Protein AF-M7BKW6-F1 (afdb_monomer)

Mean predicted aligned error: 22.1 Å

pLDDT: mean 70.11, std 17.64, range [35.94, 93.75]

Organism: Chelonia mydas (NCBI:txid8469)

Radius of gyration: 31.93 Å; Cα contacts (8 Å, |Δi|>4): 48; chains: 1; bounding box: 58×70×89 Å

Sequence (171 aa):
QAVPAGLHVRLNLQTGEREARLPDNKNEKSDMKDQKKRKRLDEMHINSNSFTSQELKEALAKMKEKEKTESTMEQKTNLEDVRQRFRPIEELKKEFEELNMKIETDFEIMVKLINKFNSSTSTLDEKVAALYDLEYYVHQDLNSLNLNESEYPTEENSELAGYSPRHSLAE

Structure (mmCIF, N/CA/C/O backbone):
data_AF-M7BKW6-F1
#
_entry.id   AF-M7BKW6-F1
#
loop_
_atom_site.group_PDB
_atom_site.id
_atom_site.type_symbol
_atom_site.label_atom_id
_atom_site.label_alt_id
_atom_site.label_comp_id
_atom_site.label_asym_id
_atom_site.label_entity_id
_atom_site.label_seq_id
_atom_site.pdbx_PDB_ins_code
_atom_site.Cartn_x
_atom_site.Cartn_y
_atom_site.Cartn_z
_atom_site.occupancy
_atom_site.B_iso_or_equiv
_atom_site.auth_seq_id
_atom_site.auth_comp_id
_atom_site.auth_asym_id
_atom_site.auth_atom_id
_atom_site.pdbx_PDB_model_num
ATOM 1 N N . GLN A 1 1 ? -19.878 -12.729 16.453 1.00 68.31 1 GLN A N 1
ATOM 2 C CA . GLN A 1 1 ? -19.816 -13.182 17.860 1.00 68.31 1 GLN A CA 1
ATOM 3 C C . GLN A 1 1 ? -19.162 -12.079 18.682 1.00 68.31 1 GLN A C 1
ATOM 5 O O . GLN A 1 1 ? -18.161 -11.541 18.232 1.00 68.31 1 GLN A O 1
ATOM 10 N N . ALA A 1 2 ? -19.756 -11.665 19.803 1.00 70.38 2 ALA A N 1
ATOM 11 C CA . ALA A 1 2 ? -19.162 -10.635 20.659 1.00 70.38 2 ALA A CA 1
ATOM 12 C C . ALA A 1 2 ? -17.979 -11.223 21.448 1.00 70.38 2 ALA A C 1
ATOM 14 O O . ALA A 1 2 ? -18.077 -12.343 21.950 1.00 70.38 2 ALA A O 1
ATOM 15 N N . VAL A 1 3 ? -16.867 -10.488 21.531 1.00 70.69 3 VAL A N 1
ATOM 16 C CA . VAL A 1 3 ? -15.681 -10.905 22.294 1.00 70.69 3 VAL A CA 1
ATOM 17 C C . VAL A 1 3 ? -15.944 -10.666 23.790 1.00 70.69 3 VAL A C 1
ATOM 19 O O . VAL A 1 3 ? -16.382 -9.569 24.144 1.00 70.69 3 VAL A O 1
ATOM 22 N N . PRO A 1 4 ? -15.714 -11.656 24.675 1.00 76.75 4 PRO A N 1
ATOM 23 C CA . PRO A 1 4 ? -15.852 -11.474 26.119 1.00 76.75 4 PRO A CA 1
ATOM 24 C C . PRO A 1 4 ? -14.946 -10.361 26.663 1.00 76.75 4 PRO A C 1
ATOM 26 O O . PRO A 1 4 ? -13.814 -10.184 26.210 1.00 76.75 4 PRO A O 1
ATOM 29 N N . ALA A 1 5 ? -15.435 -9.628 27.665 1.00 71.12 5 ALA A N 1
ATOM 30 C CA . ALA A 1 5 ? -14.682 -8.550 28.300 1.00 71.12 5 ALA A CA 1
ATOM 31 C C . ALA A 1 5 ? -13.355 -9.067 28.892 1.00 71.12 5 ALA A C 1
ATOM 33 O O . ALA A 1 5 ? -13.331 -10.087 29.578 1.00 71.12 5 ALA A O 1
ATOM 34 N N . GLY A 1 6 ? -12.255 -8.353 28.627 1.00 75.00 6 GLY A N 1
ATOM 35 C CA . GLY A 1 6 ? -10.909 -8.686 29.119 1.00 75.00 6 GLY A CA 1
ATOM 36 C C . GLY A 1 6 ? -10.018 -9.466 28.143 1.00 75.00 6 GLY A C 1
ATOM 37 O O . GLY A 1 6 ? -8.831 -9.628 28.421 1.00 75.00 6 GLY A O 1
ATOM 38 N N . LEU A 1 7 ? -10.540 -9.909 26.994 1.00 77.44 7 LEU A N 1
ATOM 39 C CA . LEU A 1 7 ? -9.735 -10.512 25.925 1.00 77.44 7 LEU A CA 1
ATOM 40 C C . LEU A 1 7 ? -9.233 -9.440 24.950 1.00 77.44 7 LEU A C 1
ATOM 42 O O . LEU A 1 7 ? -10.018 -8.670 24.396 1.00 77.44 7 LEU A O 1
ATOM 46 N N . HIS A 1 8 ? -7.919 -9.405 24.720 1.00 83.38 8 HIS A N 1
ATOM 47 C CA . HIS A 1 8 ? -7.310 -8.516 23.730 1.00 83.38 8 HIS A CA 1
ATOM 48 C C . HIS A 1 8 ? -7.618 -9.019 22.321 1.00 83.38 8 HIS A C 1
ATOM 50 O O . HIS A 1 8 ? -7.436 -10.197 22.033 1.00 83.38 8 HIS A O 1
ATOM 56 N N . VAL A 1 9 ? -8.056 -8.131 21.432 1.00 85.88 9 VAL A N 1
ATOM 57 C CA . VAL A 1 9 ? -8.307 -8.465 20.025 1.00 85.88 9 VAL A CA 1
ATOM 58 C C . VAL A 1 9 ? -7.092 -8.063 19.198 1.00 85.88 9 VAL A C 1
ATOM 60 O O . VAL A 1 9 ? -6.639 -6.924 19.290 1.00 85.88 9 VAL A O 1
ATOM 63 N N . ARG A 1 10 ? -6.575 -8.982 18.383 1.00 84.81 10 ARG A N 1
ATOM 64 C CA . ARG A 1 10 ? -5.565 -8.708 17.356 1.00 84.81 10 ARG A CA 1
ATOM 65 C C . ARG A 1 10 ? -6.208 -8.736 15.969 1.00 84.81 10 ARG A C 1
ATOM 67 O O . ARG A 1 10 ? -7.169 -9.467 15.749 1.00 84.81 10 ARG A O 1
ATOM 74 N N . LEU A 1 11 ? -5.685 -7.932 15.048 1.00 85.31 11 LEU A N 1
ATOM 75 C CA . LEU A 1 11 ? -6.049 -7.971 13.632 1.00 85.31 11 LEU A CA 1
ATOM 76 C C . LEU A 1 11 ? -4.970 -8.755 12.882 1.00 85.31 11 LEU A C 1
ATOM 78 O O . LEU A 1 11 ? -3.794 -8.401 12.965 1.00 85.31 11 LEU A O 1
ATOM 82 N N . ASN A 1 12 ? -5.364 -9.805 12.172 1.00 80.38 12 ASN A N 1
ATOM 83 C CA . ASN A 1 12 ? -4.484 -10.547 11.283 1.00 80.38 12 ASN A CA 1
ATOM 84 C C . ASN A 1 12 ? -4.376 -9.781 9.953 1.00 80.38 12 ASN A C 1
ATOM 86 O O . ASN A 1 12 ? -5.369 -9.627 9.248 1.00 80.38 12 ASN A O 1
ATOM 90 N N . LEU A 1 13 ? -3.195 -9.247 9.626 1.00 82.50 13 LEU A N 1
ATOM 91 C CA . LEU A 1 13 ? -3.002 -8.394 8.441 1.00 82.50 13 LEU A CA 1
ATOM 92 C C . LEU A 1 13 ? -2.965 -9.175 7.123 1.00 82.50 13 LEU A C 1
ATOM 94 O O . LEU A 1 13 ? -3.160 -8.584 6.067 1.00 82.50 13 LEU A O 1
ATOM 98 N N . GLN A 1 14 ? -2.741 -10.485 7.184 1.00 81.06 14 GLN A N 1
ATOM 99 C CA . GLN A 1 14 ? -2.724 -11.349 6.009 1.00 81.06 14 GLN A CA 1
ATOM 100 C C . GLN A 1 14 ? -4.141 -11.789 5.621 1.00 81.06 14 GLN A C 1
ATOM 102 O O . GLN A 1 14 ? -4.464 -11.846 4.439 1.00 81.06 14 GLN A O 1
ATOM 107 N N . THR A 1 15 ? -4.998 -12.076 6.607 1.00 81.56 15 THR A N 1
ATOM 108 C CA . THR A 1 15 ? -6.375 -12.556 6.371 1.00 81.56 15 THR A CA 1
ATOM 109 C C . THR A 1 15 ? -7.444 -11.476 6.548 1.00 81.56 15 THR A C 1
ATOM 111 O O . THR A 1 15 ? -8.575 -11.646 6.103 1.00 81.56 15 THR A O 1
ATOM 114 N N . GLY A 1 16 ? -7.114 -10.358 7.199 1.00 87.94 16 GLY A N 1
ATOM 115 C CA . GLY A 1 16 ? -8.052 -9.284 7.540 1.00 87.94 16 GLY A CA 1
ATOM 116 C C . GLY A 1 16 ? -8.976 -9.604 8.722 1.00 87.94 16 GLY A C 1
ATOM 117 O O . GLY A 1 16 ? -9.834 -8.788 9.071 1.00 87.94 16 GLY A O 1
ATOM 118 N N . GLU A 1 17 ? -8.823 -10.766 9.358 1.00 86.00 17 GLU A N 1
ATOM 119 C CA . GLU A 1 17 ? -9.720 -11.217 10.420 1.00 86.00 17 GLU A CA 1
ATOM 120 C C . GLU A 1 17 ? -9.325 -10.679 11.803 1.00 86.00 17 GLU A C 1
ATOM 122 O O . GLU A 1 17 ? -8.153 -10.474 12.128 1.00 86.00 17 GLU A O 1
ATOM 127 N N . ARG A 1 18 ? -10.335 -10.432 12.646 1.00 85.56 18 ARG A N 1
ATOM 128 C CA . ARG A 1 18 ? -10.154 -10.002 14.039 1.00 85.56 18 ARG A CA 1
ATOM 129 C C . ARG A 1 18 ? -10.228 -11.215 14.959 1.00 85.56 18 ARG A C 1
ATOM 131 O O . ARG A 1 18 ? -11.290 -11.815 15.099 1.00 85.56 18 ARG A O 1
ATOM 138 N N . GLU A 1 19 ? -9.133 -11.518 15.639 1.00 83.19 19 GLU A N 1
ATOM 139 C CA . GLU A 1 19 ? -9.002 -12.678 16.521 1.00 83.19 19 GLU A CA 1
ATOM 140 C C . GLU A 1 19 ? -8.865 -12.239 17.983 1.00 83.19 19 GLU A C 1
ATOM 142 O O . GLU A 1 19 ? -8.097 -11.332 18.306 1.00 83.19 19 GLU A O 1
ATOM 147 N N . ALA A 1 20 ? -9.578 -12.896 18.898 1.00 82.69 20 ALA A N 1
ATOM 148 C CA . ALA A 1 20 ? -9.377 -12.698 20.332 1.00 82.69 20 ALA A CA 1
ATOM 149 C C . ALA A 1 20 ? -8.165 -13.519 20.806 1.00 82.69 20 ALA A C 1
ATOM 151 O O . ALA A 1 20 ? -8.152 -14.742 20.685 1.00 82.69 20 ALA A O 1
ATOM 152 N N . ARG A 1 21 ? -7.149 -12.857 21.366 1.00 75.38 21 ARG A N 1
ATOM 153 C CA . ARG A 1 21 ? -5.957 -13.491 21.936 1.00 75.38 21 ARG A CA 1
ATOM 154 C C . ARG A 1 21 ? -6.328 -14.172 23.253 1.00 75.38 21 ARG A C 1
ATOM 156 O O . ARG A 1 21 ? -6.505 -13.498 24.269 1.00 75.38 21 ARG A O 1
ATOM 163 N N . LEU A 1 22 ? -6.436 -15.501 23.239 1.00 72.88 22 LEU A N 1
ATOM 164 C CA . LEU A 1 22 ? -6.453 -16.293 24.469 1.00 72.88 22 LEU A CA 1
ATOM 165 C C . LEU A 1 22 ? -5.046 -16.265 25.096 1.00 72.88 22 LEU A C 1
ATOM 167 O O . LEU A 1 22 ? -4.065 -16.420 24.372 1.00 72.88 22 LEU A O 1
ATOM 171 N N . PRO A 1 23 ? -4.911 -16.052 26.416 1.00 63.22 23 PRO A N 1
ATOM 172 C CA . PRO A 1 23 ? -3.634 -16.242 27.090 1.00 63.22 23 PRO A CA 1
ATOM 173 C C . PRO A 1 23 ? -3.288 -17.736 27.105 1.00 63.22 23 PRO A C 1
ATOM 175 O O . PRO A 1 23 ? -4.056 -18.552 27.621 1.00 63.22 23 PRO A O 1
ATOM 178 N N . ASP A 1 24 ? -2.136 -18.093 26.541 1.00 63.75 24 ASP A N 1
ATOM 179 C CA . ASP A 1 24 ? -1.647 -19.467 26.550 1.00 63.75 24 ASP A CA 1
ATOM 180 C C . ASP A 1 24 ? -1.291 -19.889 27.981 1.00 63.75 24 ASP A C 1
ATOM 182 O O . ASP A 1 24 ? -0.397 -19.339 28.623 1.00 63.75 24 ASP A O 1
ATOM 186 N N . ASN A 1 25 ? -1.979 -20.913 28.492 1.00 57.56 25 ASN A N 1
ATOM 187 C CA . ASN A 1 25 ? -1.719 -21.530 29.800 1.00 57.56 25 ASN A CA 1
ATOM 188 C C . ASN A 1 25 ? -0.453 -22.412 29.790 1.00 57.56 25 ASN A C 1
ATOM 190 O O . ASN A 1 25 ? -0.433 -23.504 30.362 1.00 57.56 25 ASN A O 1
ATOM 194 N N . LYS A 1 26 ? 0.614 -21.972 29.118 1.00 52.53 26 LYS A N 1
ATOM 195 C CA . LYS A 1 26 ? 1.899 -22.673 29.078 1.00 52.53 26 LYS A CA 1
ATOM 196 C C . LYS A 1 26 ? 3.042 -21.682 29.283 1.00 52.53 26 LYS A C 1
ATOM 198 O O . LYS A 1 26 ? 3.662 -21.222 28.343 1.00 52.53 26 LYS A O 1
ATOM 203 N N . ASN A 1 27 ? 3.318 -21.425 30.561 1.00 51.12 27 ASN A N 1
ATOM 204 C CA . ASN A 1 27 ? 4.619 -21.027 31.101 1.00 51.12 27 ASN A CA 1
ATOM 205 C C . ASN A 1 27 ? 5.368 -19.896 30.375 1.00 51.12 27 ASN A C 1
ATOM 207 O O . ASN A 1 27 ? 6.416 -20.135 29.782 1.00 51.12 27 ASN A O 1
ATOM 211 N N . GLU A 1 28 ? 4.957 -18.652 30.605 1.00 42.47 28 GLU A N 1
ATOM 212 C CA . GLU A 1 28 ? 5.884 -17.520 30.548 1.00 42.47 28 GLU A CA 1
ATOM 213 C C . GLU A 1 28 ? 6.012 -16.904 31.940 1.00 42.47 28 GLU A C 1
ATOM 215 O O . GLU A 1 28 ? 5.067 -16.391 32.540 1.00 42.47 28 GLU A O 1
ATOM 220 N N . LYS A 1 29 ? 7.213 -17.044 32.502 1.00 49.12 29 LYS A N 1
ATOM 221 C CA . LYS A 1 29 ? 7.628 -16.382 33.732 1.00 49.12 29 LYS A CA 1
ATOM 222 C C . LYS A 1 29 ? 7.924 -14.920 33.399 1.00 49.12 29 LYS A C 1
ATOM 224 O O . LYS A 1 29 ? 9.045 -14.609 33.013 1.00 49.12 29 LYS A O 1
ATOM 229 N N . SER A 1 30 ? 6.971 -14.024 33.610 1.00 45.56 30 SER A N 1
ATOM 230 C CA . SER A 1 30 ? 7.273 -12.601 33.764 1.00 45.56 30 SER A CA 1
ATOM 231 C C . SER A 1 30 ? 6.308 -11.939 34.750 1.00 45.56 30 SER A C 1
ATOM 233 O O . SER A 1 30 ? 5.090 -12.036 34.661 1.00 45.56 30 SER A O 1
ATOM 235 N N . ASP A 1 31 ? 6.929 -11.304 35.743 1.00 39.78 31 ASP A N 1
ATOM 236 C CA . ASP A 1 31 ? 6.399 -10.277 36.638 1.00 39.78 31 ASP A CA 1
ATOM 237 C C . ASP A 1 31 ? 5.441 -10.686 37.772 1.00 39.78 31 ASP A C 1
ATOM 239 O O . ASP A 1 31 ? 4.259 -10.355 37.841 1.00 39.78 31 ASP A O 1
ATOM 243 N N . MET A 1 32 ? 6.051 -11.270 38.812 1.00 45.12 32 MET A N 1
ATOM 244 C CA . MET A 1 32 ? 5.555 -11.300 40.197 1.00 45.12 32 MET A CA 1
ATOM 245 C C . MET A 1 32 ? 5.424 -9.888 40.826 1.00 45.12 32 MET A C 1
ATOM 247 O O . MET A 1 32 ? 6.062 -9.589 41.838 1.00 45.12 32 MET A O 1
ATOM 251 N N . LYS A 1 33 ? 4.586 -8.996 40.282 1.00 49.28 33 LYS A N 1
ATOM 252 C CA . LYS A 1 33 ? 4.231 -7.723 40.951 1.00 49.28 33 LYS A CA 1
ATOM 253 C C . LYS A 1 33 ? 2.756 -7.578 41.330 1.00 49.28 33 LYS A C 1
ATOM 255 O O . LYS A 1 33 ? 2.457 -6.806 42.241 1.00 49.28 33 LYS A O 1
ATOM 260 N N . ASP A 1 34 ? 1.854 -8.389 40.780 1.00 48.72 34 ASP A N 1
ATOM 261 C CA . ASP A 1 34 ? 0.410 -8.214 41.016 1.00 48.72 34 ASP A CA 1
ATOM 262 C C . ASP A 1 34 ? -0.185 -9.014 42.185 1.00 48.72 34 ASP A C 1
ATOM 264 O O . ASP A 1 34 ? -1.311 -8.751 42.616 1.00 48.72 34 ASP A O 1
ATOM 268 N N . GLN A 1 35 ? 0.568 -9.926 42.810 1.00 47.38 35 GLN A N 1
ATOM 269 C CA . GLN A 1 35 ? 0.056 -10.655 43.980 1.00 47.38 35 GLN A CA 1
ATOM 270 C C . GLN A 1 35 ? -0.153 -9.762 45.216 1.00 47.38 35 GLN A C 1
ATOM 272 O O . GLN A 1 35 ? -0.983 -10.080 46.070 1.00 47.38 35 GLN A O 1
ATOM 277 N N . LYS A 1 36 ? 0.527 -8.609 45.316 1.00 48.28 36 LYS A N 1
ATOM 278 C CA . LYS A 1 36 ? 0.421 -7.736 46.499 1.00 48.28 36 LYS A CA 1
ATOM 279 C C . LYS A 1 36 ? -0.902 -6.959 46.569 1.00 48.28 36 LYS A C 1
ATOM 281 O O . LYS A 1 36 ? -1.284 -6.532 47.656 1.00 48.28 36 LYS A O 1
ATOM 286 N N . LYS A 1 37 ? -1.645 -6.827 45.460 1.00 48.69 37 LYS A N 1
ATOM 287 C CA . LYS A 1 37 ? -2.974 -6.180 45.450 1.00 48.69 37 LYS A CA 1
ATOM 288 C C . LYS A 1 37 ? -4.119 -7.104 45.873 1.00 48.69 37 LYS A C 1
ATOM 290 O O . LYS A 1 37 ? -5.153 -6.604 46.301 1.00 48.69 37 LYS A O 1
ATOM 295 N N . ARG A 1 38 ? -3.940 -8.431 45.840 1.00 49.19 38 ARG A N 1
ATOM 296 C CA . ARG A 1 38 ? -5.001 -9.385 46.222 1.00 49.19 38 ARG A CA 1
ATOM 297 C C . ARG A 1 38 ? -5.259 -9.466 47.732 1.00 49.19 38 ARG A C 1
ATOM 299 O O . ARG A 1 38 ? -6.364 -9.803 48.125 1.00 49.19 38 ARG A O 1
ATOM 306 N N . LYS A 1 39 ? -4.297 -9.085 48.583 1.00 49.91 39 LYS A N 1
ATOM 307 C CA . LYS A 1 39 ? -4.466 -9.088 50.053 1.00 49.91 39 LYS A CA 1
ATOM 308 C C . LYS A 1 39 ? -5.250 -7.894 50.624 1.00 49.91 39 LYS A C 1
ATOM 310 O O . LYS A 1 39 ? -5.424 -7.829 51.830 1.00 49.91 39 LYS A O 1
ATOM 315 N N . ARG A 1 40 ? -5.710 -6.946 49.798 1.00 46.44 40 ARG A N 1
ATOM 316 C CA . ARG A 1 40 ? -6.504 -5.783 50.256 1.00 46.44 40 ARG A CA 1
ATOM 317 C C . ARG A 1 40 ? -8.016 -5.925 50.048 1.00 46.44 40 ARG A C 1
ATOM 319 O O . ARG A 1 40 ? -8.739 -4.965 50.274 1.00 46.44 40 ARG A O 1
ATOM 326 N N . LEU A 1 41 ? -8.486 -7.088 49.598 1.00 49.38 41 LEU A N 1
ATOM 327 C CA . LEU A 1 41 ? -9.914 -7.366 49.394 1.00 49.38 41 LEU A CA 1
ATOM 328 C C . LEU A 1 41 ? -10.559 -8.145 50.549 1.00 49.38 41 LEU A C 1
ATOM 330 O O . LEU A 1 41 ? -11.763 -8.361 50.519 1.00 49.38 41 LEU A O 1
ATOM 334 N N . ASP A 1 42 ? -9.778 -8.539 51.557 1.00 43.03 42 ASP A N 1
ATOM 335 C CA . ASP A 1 42 ? -10.233 -9.410 52.652 1.00 43.03 42 ASP A CA 1
ATOM 336 C C . ASP A 1 42 ? -10.705 -8.634 53.898 1.00 43.03 42 ASP A C 1
ATOM 338 O O . ASP A 1 42 ? -11.073 -9.217 54.909 1.00 43.03 42 ASP A O 1
ATOM 342 N N . GLU A 1 43 ? -10.712 -7.300 53.831 1.00 44.41 43 GLU A N 1
ATOM 343 C CA . GLU A 1 43 ? -11.121 -6.423 54.934 1.00 44.41 43 GLU A CA 1
ATOM 344 C C . GLU A 1 43 ? -12.264 -5.501 54.484 1.00 44.41 43 GLU A C 1
ATOM 346 O O . GLU A 1 43 ? -12.244 -4.284 54.650 1.00 44.41 43 GLU A O 1
ATOM 351 N N . MET A 1 44 ? -13.288 -6.086 53.853 1.00 45.91 44 MET A N 1
ATOM 352 C CA . MET A 1 44 ? -14.597 -5.441 53.810 1.00 45.91 44 MET A CA 1
ATOM 353 C C . MET A 1 44 ? -15.256 -5.664 55.166 1.00 45.91 44 MET A C 1
ATOM 355 O O . MET A 1 44 ? -15.701 -6.764 55.485 1.00 45.91 44 MET A O 1
ATOM 359 N N . HIS A 1 45 ? -15.313 -4.603 55.966 1.00 48.56 45 HIS A N 1
ATOM 360 C CA . HIS A 1 45 ? -16.122 -4.528 57.175 1.00 48.56 45 HIS A CA 1
ATOM 361 C C . HIS A 1 45 ? -17.601 -4.624 56.759 1.00 48.56 45 HIS A C 1
ATOM 363 O O . HIS A 1 45 ? -18.287 -3.616 56.575 1.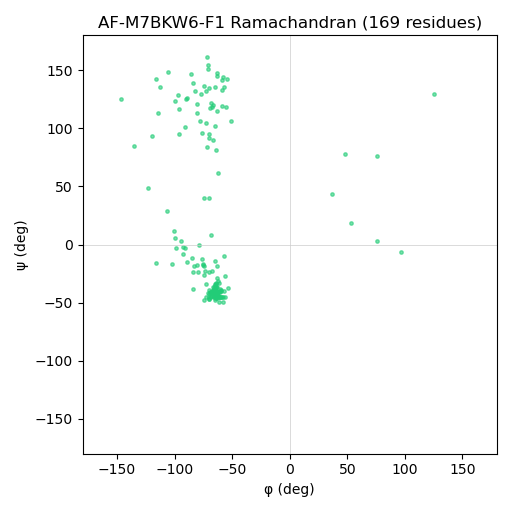00 48.56 45 HIS A O 1
ATOM 369 N N . ILE A 1 46 ? -18.090 -5.846 56.527 1.00 53.53 46 ILE A N 1
ATOM 370 C CA . ILE A 1 46 ? -19.512 -6.122 56.335 1.00 53.53 46 ILE A CA 1
ATOM 371 C C . ILE A 1 46 ? -20.137 -5.951 57.714 1.00 53.53 46 ILE A C 1
ATOM 373 O O . ILE A 1 46 ? -20.284 -6.897 58.484 1.00 53.53 46 ILE A O 1
ATOM 377 N N . ASN A 1 47 ? -20.460 -4.706 58.053 1.00 56.84 47 ASN A N 1
ATOM 378 C CA . ASN A 1 47 ? -21.375 -4.435 59.144 1.00 56.84 47 ASN A CA 1
ATOM 379 C C . ASN A 1 47 ? -22.652 -5.213 58.827 1.00 56.84 47 ASN A C 1
ATOM 381 O O . ASN A 1 47 ? -23.277 -4.996 57.789 1.00 56.84 47 ASN A O 1
ATOM 385 N N . SER A 1 48 ? -22.999 -6.149 59.704 1.00 53.50 48 SER A N 1
ATOM 386 C CA . SER A 1 48 ? -24.136 -7.062 59.612 1.00 53.50 48 SER A CA 1
ATOM 387 C C . SER A 1 48 ? -25.484 -6.353 59.799 1.00 53.50 48 SER A C 1
ATOM 389 O O . SER A 1 48 ? -26.375 -6.870 60.468 1.00 53.50 48 SER A O 1
ATOM 391 N N . ASN A 1 49 ? -25.638 -5.161 59.227 1.00 62.97 49 ASN A N 1
ATOM 392 C CA . ASN A 1 49 ? -26.915 -4.490 59.077 1.00 62.97 49 ASN A CA 1
ATOM 393 C C . ASN A 1 49 ? -27.389 -4.827 57.669 1.00 62.97 49 ASN A C 1
ATOM 395 O O . ASN A 1 49 ? -26.951 -4.248 56.679 1.00 62.97 49 ASN A O 1
ATOM 399 N N . SER A 1 50 ? -28.214 -5.864 57.601 1.00 62.78 50 SER A N 1
ATOM 400 C CA . SER A 1 50 ? -28.809 -6.403 56.386 1.00 62.78 50 SER A CA 1
ATOM 401 C C . SER A 1 50 ? -29.474 -5.298 55.561 1.00 62.78 50 SER A C 1
ATOM 403 O O . SER A 1 50 ? -30.549 -4.820 55.928 1.00 62.78 50 SER A O 1
ATOM 405 N N . PHE A 1 51 ? -28.854 -4.909 54.446 1.00 73.38 51 PHE A N 1
ATOM 406 C CA . PHE A 1 51 ? -29.488 -4.052 53.449 1.00 73.38 51 PHE A CA 1
ATOM 407 C C . PHE A 1 51 ? -30.782 -4.707 52.966 1.00 73.38 51 PHE A C 1
ATOM 409 O O . PHE A 1 51 ? -30.821 -5.908 52.678 1.00 73.38 51 PHE A O 1
ATOM 416 N N . THR A 1 52 ? -31.853 -3.925 52.863 1.00 81.38 52 THR A N 1
ATOM 417 C CA . THR A 1 52 ? -33.102 -4.442 52.297 1.00 81.38 52 THR A CA 1
ATOM 418 C C . THR A 1 52 ? -32.939 -4.654 50.790 1.00 81.38 52 THR A C 1
ATOM 420 O O . THR A 1 52 ? -32.189 -3.946 50.116 1.00 81.38 52 THR A O 1
ATOM 423 N N . SER A 1 53 ? -33.674 -5.613 50.214 1.00 79.94 53 SER A N 1
ATOM 424 C CA . SER A 1 53 ? -33.643 -5.851 48.760 1.00 79.94 53 SER A CA 1
ATOM 425 C C . SER A 1 53 ? -34.004 -4.601 47.946 1.00 79.94 53 SER A C 1
ATOM 427 O O . SER A 1 53 ? -33.568 -4.479 46.802 1.00 79.94 53 SER A O 1
ATOM 429 N N . GLN A 1 54 ? -34.799 -3.690 48.513 1.00 84.12 54 GLN A N 1
ATOM 430 C CA . GLN A 1 54 ? -35.168 -2.427 47.879 1.00 84.12 54 GLN A CA 1
ATOM 431 C C . GLN A 1 54 ? -33.993 -1.445 47.860 1.00 84.12 54 GLN A C 1
ATOM 433 O O . GLN A 1 54 ? -33.688 -0.895 46.806 1.00 84.12 54 GLN A O 1
ATOM 438 N N . GLU A 1 55 ? -33.274 -1.307 48.972 1.00 80.75 55 GLU A N 1
ATOM 439 C CA . GLU A 1 55 ? -32.101 -0.434 49.075 1.00 80.75 55 GLU A CA 1
ATOM 440 C C . GLU A 1 55 ? -30.966 -0.881 48.139 1.00 80.75 55 GLU A C 1
ATOM 442 O O . GLU A 1 55 ? -30.380 -0.065 47.427 1.00 80.75 55 GLU A O 1
ATOM 447 N N . LEU A 1 56 ? -30.727 -2.194 48.040 1.00 83.44 56 LEU A N 1
ATOM 448 C CA . LEU A 1 56 ? -29.768 -2.756 47.083 1.00 83.44 56 LEU A CA 1
ATOM 449 C C . LEU A 1 56 ? -30.187 -2.498 45.631 1.00 83.44 56 LEU A C 1
ATOM 451 O O . LEU A 1 56 ? -29.353 -2.166 44.789 1.00 83.44 56 LEU A O 1
ATOM 455 N N . LYS A 1 57 ? -31.483 -2.620 45.325 1.00 85.69 57 LYS A N 1
ATOM 456 C CA . LYS A 1 57 ? -32.014 -2.365 43.981 1.00 85.69 57 LYS A CA 1
ATOM 457 C C . LYS A 1 57 ? -31.866 -0.895 43.588 1.00 85.69 57 LYS A C 1
ATOM 459 O O . LYS A 1 57 ? -31.505 -0.610 42.447 1.00 85.69 57 LYS A O 1
ATOM 464 N N . GLU A 1 58 ? -32.105 0.027 44.514 1.00 86.31 58 GLU A N 1
ATOM 465 C CA . GLU A 1 58 ? -31.903 1.459 44.284 1.00 86.31 58 GLU A CA 1
ATOM 466 C C . GLU A 1 58 ? -30.425 1.826 44.136 1.00 86.31 58 GLU A C 1
ATOM 468 O O . GLU A 1 58 ? -30.078 2.602 43.245 1.00 86.31 58 GLU A O 1
ATOM 473 N N . ALA A 1 59 ? -29.541 1.254 44.958 1.00 85.00 59 ALA A N 1
ATOM 474 C CA . ALA A 1 59 ? -28.100 1.455 44.834 1.00 85.00 59 ALA A CA 1
ATOM 475 C C . ALA A 1 59 ? -27.584 0.968 43.468 1.00 85.00 59 ALA A C 1
ATOM 477 O O . ALA A 1 59 ? -26.886 1.705 42.771 1.00 85.00 59 ALA A O 1
ATOM 478 N N . LEU A 1 60 ? -28.009 -0.222 43.029 1.00 81.31 60 LEU A N 1
ATOM 479 C CA . LEU A 1 60 ? -27.660 -0.771 41.715 1.00 81.31 60 LEU A CA 1
ATOM 480 C C . LEU A 1 60 ? -28.231 0.057 40.557 1.00 81.31 60 LEU A C 1
ATOM 482 O O . LEU A 1 60 ? -27.557 0.238 39.542 1.00 81.31 60 LEU A O 1
ATOM 486 N N . ALA A 1 61 ? -29.449 0.590 40.695 1.00 86.31 61 ALA A N 1
ATOM 487 C CA . ALA A 1 61 ? -30.031 1.482 39.695 1.00 86.31 61 ALA A CA 1
ATOM 488 C C . ALA A 1 61 ? -29.205 2.772 39.542 1.00 86.31 61 ALA A C 1
ATOM 490 O O . ALA A 1 61 ? -28.875 3.149 38.418 1.00 86.31 61 ALA A O 1
ATOM 491 N N . LYS A 1 62 ? -28.790 3.383 40.661 1.00 83.44 62 LYS A N 1
ATOM 492 C CA . LYS A 1 62 ? -27.944 4.589 40.679 1.00 83.44 62 LYS A CA 1
ATOM 493 C C . LYS A 1 62 ? -26.556 4.341 40.078 1.00 83.44 62 LYS A C 1
ATOM 495 O O . LYS A 1 62 ? -26.026 5.214 39.397 1.00 83.44 62 LYS A O 1
ATOM 500 N N . MET A 1 63 ? -25.972 3.160 40.292 1.00 75.56 63 MET A N 1
ATOM 501 C CA . MET A 1 63 ? -24.688 2.781 39.681 1.00 75.56 63 MET A CA 1
ATOM 502 C C . MET A 1 63 ? -24.816 2.589 38.164 1.00 75.56 63 MET A C 1
ATOM 504 O O . MET A 1 63 ? -24.015 3.135 37.412 1.00 75.56 63 MET A O 1
ATOM 508 N N . LYS A 1 64 ? -25.865 1.895 37.706 1.00 77.31 64 LYS A N 1
ATOM 509 C CA . LYS A 1 64 ? -26.129 1.657 36.276 1.00 77.31 64 LYS A CA 1
ATOM 510 C C . LYS A 1 64 ? -26.438 2.942 35.501 1.00 77.31 64 LYS A C 1
ATOM 512 O O . LYS A 1 64 ? -26.128 3.040 34.316 1.00 77.31 64 LYS A O 1
ATOM 517 N N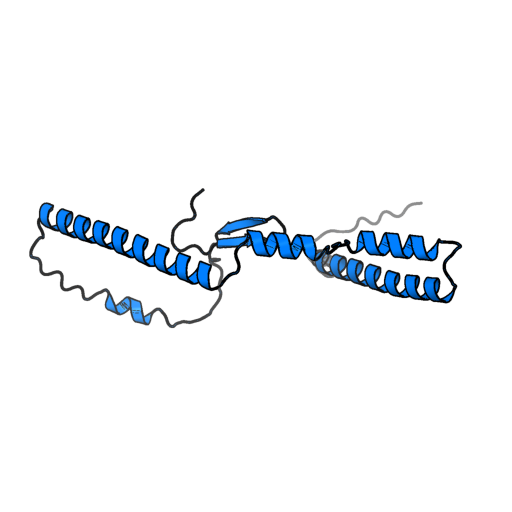 . GLU A 1 65 ? -27.096 3.906 36.139 1.00 70.88 65 GLU A N 1
ATOM 518 C CA . GLU A 1 65 ? -27.382 5.212 35.543 1.00 70.88 65 GLU A CA 1
ATOM 519 C C . GLU A 1 65 ? -26.107 6.048 35.393 1.00 70.88 65 GLU A C 1
ATOM 521 O O . GLU A 1 65 ? -25.835 6.528 34.293 1.00 70.88 65 GLU A O 1
ATOM 526 N N . LYS A 1 66 ? -25.280 6.125 36.447 1.00 65.38 66 LYS A N 1
ATOM 527 C CA . LYS A 1 66 ? -23.985 6.821 36.407 1.00 65.38 66 LYS A CA 1
ATOM 528 C C . LYS A 1 66 ? -23.030 6.238 35.371 1.00 65.38 66 LYS A C 1
ATOM 530 O O . LYS A 1 66 ? -22.468 6.988 34.582 1.00 65.38 66 LYS A O 1
ATOM 535 N N . GLU A 1 67 ? -22.921 4.912 35.311 1.00 63.69 67 GLU A N 1
ATOM 536 C CA . GLU A 1 67 ? -22.071 4.216 34.341 1.00 63.69 67 GLU A CA 1
ATOM 537 C C . GLU A 1 67 ? -22.500 4.515 32.900 1.00 63.69 67 GLU A C 1
ATOM 539 O O . GLU A 1 67 ? -21.658 4.765 32.042 1.00 63.69 67 GLU A O 1
ATOM 544 N N . LYS A 1 68 ? -23.809 4.577 32.620 1.00 61.34 68 LYS A N 1
ATOM 545 C CA . LYS A 1 68 ? -24.312 4.986 31.302 1.00 61.34 68 LYS A CA 1
ATOM 546 C C . LYS A 1 68 ? -23.983 6.440 30.991 1.00 61.34 68 LYS A C 1
ATOM 548 O O . LYS A 1 68 ? -23.561 6.730 29.878 1.00 61.34 68 LYS A O 1
ATOM 553 N N . THR A 1 69 ? -24.173 7.363 31.926 1.00 60.72 69 THR A N 1
ATOM 554 C CA . THR A 1 69 ? -23.915 8.786 31.664 1.00 60.72 69 THR A CA 1
ATOM 555 C C . THR A 1 69 ? -22.427 9.094 31.501 1.00 60.72 69 THR A C 1
ATOM 557 O O . THR A 1 69 ? -22.070 9.820 30.575 1.00 60.72 69 THR A O 1
ATOM 560 N N . GLU A 1 70 ? -21.566 8.496 32.327 1.00 58.31 70 GLU A N 1
ATOM 561 C CA . GLU A 1 70 ? -20.111 8.678 32.270 1.00 58.31 70 GLU A CA 1
ATOM 562 C C . GLU A 1 70 ? -19.525 8.005 31.027 1.00 58.31 70 GLU A C 1
ATOM 564 O O . GLU A 1 70 ? -18.847 8.673 30.252 1.00 58.31 70 GLU A O 1
ATOM 569 N N . SER A 1 71 ? -19.896 6.753 30.727 1.00 58.38 71 SER A N 1
ATOM 570 C CA . SER A 1 71 ? -19.434 6.080 29.501 1.00 58.38 71 SER A CA 1
ATOM 571 C C . SER A 1 71 ? -19.862 6.812 28.229 1.00 58.38 71 SER A C 1
ATOM 573 O O . SER A 1 71 ? -19.072 6.922 27.297 1.00 58.38 71 SER A O 1
ATOM 575 N N . THR A 1 72 ? -21.071 7.381 28.182 1.00 59.62 72 THR A N 1
ATOM 576 C CA . THR A 1 72 ? -21.533 8.116 26.992 1.00 59.62 72 THR A CA 1
ATOM 577 C C . THR A 1 72 ? -20.833 9.471 26.842 1.00 59.62 72 THR A C 1
ATOM 579 O O . THR A 1 72 ? -20.617 9.917 25.716 1.00 59.62 72 THR A O 1
ATOM 582 N N . MET A 1 73 ? -20.493 10.148 27.945 1.00 58.81 73 MET A N 1
ATOM 583 C CA . MET A 1 73 ? -19.740 11.407 27.903 1.00 58.81 73 MET A CA 1
ATOM 584 C C . MET A 1 73 ? -18.266 11.168 27.571 1.00 58.81 73 MET A C 1
ATOM 586 O O . MET A 1 73 ? -17.757 11.809 26.658 1.00 58.81 73 MET A O 1
ATOM 590 N N . GLU A 1 74 ? -17.610 10.211 28.227 1.00 58.88 74 GLU A N 1
AT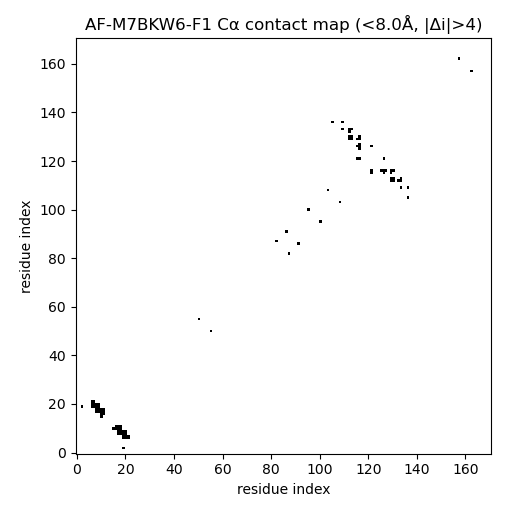OM 591 C CA . GLU A 1 74 ? -16.201 9.872 27.996 1.00 58.88 74 GLU A CA 1
ATOM 592 C C . GLU A 1 74 ? -15.955 9.288 26.600 1.00 58.88 74 GLU A C 1
ATOM 594 O O . GLU A 1 74 ? -14.954 9.598 25.960 1.00 58.88 74 GLU A O 1
ATOM 599 N N . GLN A 1 75 ? -16.881 8.481 26.070 1.00 59.84 75 GLN A N 1
ATOM 600 C CA . GLN A 1 75 ? -16.773 7.988 24.694 1.00 59.84 75 GLN A CA 1
ATOM 601 C C . GLN A 1 75 ? -16.908 9.114 23.669 1.00 59.84 75 GLN A C 1
ATOM 603 O O . GLN A 1 75 ? -16.220 9.084 22.651 1.00 59.84 75 GLN A O 1
ATOM 608 N N . LYS A 1 76 ? -17.774 10.104 23.922 1.00 62.09 76 LYS A N 1
ATOM 609 C CA . LYS A 1 76 ? -17.940 11.264 23.037 1.00 62.09 76 LYS A CA 1
ATOM 610 C C . LYS A 1 76 ? -16.731 12.188 23.087 1.00 62.09 76 LYS A C 1
ATOM 612 O O . LYS A 1 76 ? -16.242 12.570 22.033 1.00 62.09 76 LYS A O 1
ATOM 617 N N . THR A 1 77 ? -16.207 12.491 24.275 1.00 64.25 77 THR A N 1
ATOM 618 C CA . THR A 1 77 ? -14.995 13.316 24.399 1.00 64.25 77 THR A CA 1
ATOM 619 C C . THR A 1 77 ? -13.799 12.643 23.734 1.00 64.25 77 THR A C 1
ATOM 621 O O . THR A 1 77 ? -13.083 13.293 22.981 1.00 64.25 77 THR A O 1
ATOM 624 N N . ASN A 1 78 ? -13.636 11.328 23.906 1.00 67.38 78 ASN A N 1
ATOM 625 C CA . ASN A 1 78 ? -12.564 10.581 23.252 1.00 67.38 78 ASN A CA 1
ATOM 626 C C . ASN A 1 78 ? -12.707 10.573 21.717 1.00 67.38 78 ASN A C 1
ATOM 628 O O . ASN A 1 78 ? -11.723 10.749 21.006 1.00 67.38 78 ASN A O 1
ATOM 632 N N . LEU A 1 79 ? -13.930 10.430 21.192 1.00 68.00 79 LEU A N 1
ATOM 633 C CA . LEU A 1 79 ? -14.205 10.501 19.752 1.00 68.00 79 LEU A CA 1
ATOM 634 C C . LEU A 1 79 ? -13.925 11.886 19.165 1.00 68.00 79 LEU A C 1
ATOM 636 O O . LEU A 1 79 ? -13.344 11.976 18.084 1.00 68.00 79 LEU A O 1
ATOM 640 N N . GLU A 1 80 ? -14.324 12.951 19.858 1.00 72.50 80 GLU A N 1
ATOM 641 C CA . GLU A 1 80 ? -14.044 14.323 19.433 1.00 72.50 80 GLU A CA 1
ATOM 642 C C . GLU A 1 80 ? -12.539 14.634 19.487 1.00 72.50 80 GLU A C 1
ATOM 644 O O . GLU A 1 80 ? -12.008 15.198 18.533 1.00 72.50 80 GLU A O 1
ATOM 649 N N . ASP A 1 81 ? -11.825 14.184 20.522 1.00 76.44 81 ASP A N 1
ATOM 650 C CA . ASP A 1 81 ? -10.366 14.323 20.617 1.00 76.44 81 ASP A CA 1
ATOM 651 C C . ASP A 1 81 ? -9.642 13.566 19.495 1.00 76.44 81 ASP A C 1
ATOM 653 O O . ASP A 1 81 ? -8.670 14.061 18.921 1.00 76.44 81 ASP A O 1
ATOM 657 N N . VAL A 1 82 ? -10.113 12.365 19.146 1.00 75.44 82 VAL A N 1
ATOM 658 C CA . VAL A 1 82 ? -9.593 11.588 18.013 1.00 75.44 82 VAL A CA 1
ATOM 659 C C . VAL A 1 82 ? -9.873 12.322 16.699 1.00 75.44 82 VAL A C 1
ATOM 661 O O . VAL A 1 82 ? -8.964 12.491 15.891 1.00 75.44 82 VAL A O 1
ATOM 664 N N . ARG A 1 83 ? -11.086 12.840 16.494 1.00 75.88 83 ARG A N 1
ATOM 665 C CA . ARG A 1 83 ? -11.443 13.611 15.289 1.00 75.88 83 ARG A CA 1
ATOM 666 C C . ARG A 1 83 ? -10.641 14.898 15.130 1.00 75.88 83 ARG A C 1
ATOM 668 O O . ARG A 1 83 ? -10.380 15.291 14.004 1.00 75.88 83 ARG A O 1
ATOM 675 N N . GLN A 1 84 ? -10.231 15.539 16.223 1.00 79.94 84 GLN A N 1
ATOM 676 C CA . GLN A 1 84 ? -9.355 16.714 16.156 1.00 79.94 84 GLN A CA 1
ATOM 677 C C . GLN A 1 84 ? -7.902 16.362 15.811 1.00 79.94 84 GLN A C 1
ATOM 679 O O . GLN A 1 84 ? -7.182 17.195 15.267 1.00 79.94 84 GLN A O 1
ATOM 684 N N . ARG A 1 85 ? -7.451 15.142 16.127 1.00 82.69 85 ARG A N 1
ATOM 685 C CA . ARG A 1 85 ? -6.071 14.693 15.872 1.00 82.69 85 ARG A CA 1
ATOM 686 C C . ARG A 1 85 ? -5.850 14.164 14.459 1.00 82.69 85 ARG A C 1
ATOM 688 O O . ARG A 1 85 ? -4.709 14.154 14.004 1.00 82.69 85 ARG A O 1
ATOM 695 N N . PHE A 1 86 ? -6.901 13.706 13.783 1.00 83.69 86 PHE A N 1
ATOM 696 C CA . PHE A 1 86 ? -6.798 13.081 12.467 1.00 83.69 86 PHE A CA 1
ATOM 697 C C . PHE A 1 86 ? -7.518 13.898 11.397 1.00 83.69 86 PHE A C 1
ATOM 699 O O . PHE A 1 86 ? -8.589 14.451 11.631 1.00 83.69 86 PHE A O 1
ATOM 706 N N . ARG A 1 87 ? -6.933 13.940 10.197 1.00 85.94 87 ARG A N 1
ATOM 707 C CA . ARG A 1 87 ? -7.587 14.520 9.020 1.00 85.94 87 ARG A CA 1
ATOM 708 C C . ARG A 1 87 ? -8.847 13.725 8.650 1.00 85.94 87 ARG A C 1
ATOM 710 O O . ARG A 1 87 ? -8.869 12.506 8.857 1.00 85.94 87 ARG A O 1
ATOM 717 N N . PRO A 1 88 ? -9.888 14.385 8.109 1.00 90.00 88 PRO A N 1
ATOM 718 C CA . PRO A 1 88 ? -11.090 13.704 7.657 1.00 90.00 88 PRO A CA 1
ATOM 719 C C . PRO A 1 88 ? -10.757 12.671 6.579 1.00 90.00 88 PRO A C 1
ATOM 721 O O . PRO A 1 88 ? -9.907 12.879 5.711 1.00 90.00 88 PRO A O 1
ATOM 724 N N . ILE A 1 89 ? -11.443 11.530 6.640 1.00 84.06 89 ILE A N 1
ATOM 725 C CA . ILE A 1 89 ? -11.176 10.402 5.745 1.00 84.06 89 ILE A CA 1
ATOM 726 C C . ILE A 1 89 ? -11.455 10.756 4.280 1.00 84.06 89 ILE A C 1
ATOM 728 O O . ILE A 1 89 ? -10.810 10.201 3.396 1.00 84.06 89 ILE A O 1
ATOM 732 N N . GLU A 1 90 ? -12.383 11.681 4.004 1.00 86.75 90 GLU A N 1
ATOM 733 C CA . GLU A 1 90 ? -12.646 12.148 2.641 1.00 86.75 90 GLU A CA 1
ATOM 734 C C . GLU A 1 90 ? -11.464 12.934 2.063 1.00 86.75 90 GLU A C 1
ATOM 736 O O . GLU A 1 90 ? -11.129 12.756 0.895 1.00 86.75 90 GLU A O 1
ATOM 741 N N . GLU A 1 91 ? -10.805 13.760 2.880 1.00 88.25 91 GLU A N 1
ATOM 742 C CA . GLU A 1 91 ? -9.623 14.524 2.469 1.00 88.25 91 GLU A CA 1
ATOM 743 C C . GLU A 1 91 ? -8.439 13.592 2.224 1.00 88.25 91 GLU A C 1
ATOM 745 O O . GLU A 1 91 ? -7.807 13.677 1.179 1.00 88.25 91 GLU A O 1
ATOM 750 N N . LEU A 1 92 ? -8.213 12.618 3.111 1.00 85.62 92 LEU A N 1
ATOM 751 C CA . LEU A 1 92 ? -7.171 11.604 2.922 1.00 85.62 92 LEU A CA 1
ATOM 752 C C . LEU A 1 92 ? -7.390 10.767 1.655 1.00 85.62 92 LEU A C 1
ATOM 754 O O . LEU A 1 92 ? -6.433 10.473 0.948 1.00 85.62 92 LEU A O 1
ATOM 758 N N . LYS A 1 93 ? -8.637 10.386 1.349 1.00 82.81 93 LYS A N 1
ATOM 759 C CA . LYS A 1 93 ? -8.965 9.663 0.110 1.00 82.81 93 LYS A CA 1
ATOM 760 C C . LYS A 1 93 ? -8.704 10.512 -1.124 1.00 82.81 93 LYS A C 1
ATOM 762 O O . LYS A 1 93 ? -8.127 10.013 -2.081 1.00 82.81 93 LYS A O 1
ATOM 767 N N . LYS A 1 94 ? -9.088 11.787 -1.079 1.00 87.12 94 LYS A N 1
ATOM 768 C CA . LYS A 1 94 ? -8.840 12.729 -2.167 1.00 87.12 94 LYS A CA 1
ATOM 769 C C . LYS A 1 94 ? -7.342 12.963 -2.378 1.00 87.12 94 LYS A C 1
ATOM 771 O O . LYS A 1 94 ? -6.883 12.868 -3.506 1.00 87.12 94 LYS A O 1
ATOM 776 N N . GLU A 1 95 ? -6.579 13.191 -1.309 1.00 84.25 95 GLU A N 1
ATOM 777 C CA . GLU A 1 95 ? -5.114 13.310 -1.365 1.00 84.25 95 GLU A CA 1
ATOM 778 C C . GLU A 1 95 ? -4.471 12.027 -1.914 1.00 84.25 95 GLU A C 1
ATOM 780 O O . GLU A 1 95 ? -3.535 12.100 -2.704 1.00 84.25 95 GLU A O 1
ATOM 785 N N . PHE A 1 96 ? -4.979 10.850 -1.535 1.00 80.44 96 PHE A N 1
ATOM 786 C CA . PHE A 1 96 ? -4.484 9.562 -2.026 1.00 80.44 96 PHE A CA 1
ATOM 787 C C . PHE A 1 96 ? -4.783 9.341 -3.516 1.00 80.44 96 PHE A C 1
ATOM 789 O O . PHE A 1 96 ? -3.921 8.864 -4.254 1.00 80.44 96 PHE A O 1
ATOM 796 N N . GLU A 1 97 ? -5.978 9.716 -3.975 1.00 80.56 97 GLU A N 1
ATOM 797 C CA . GLU A 1 97 ? -6.344 9.701 -5.395 1.00 80.56 97 GLU A CA 1
ATOM 798 C C . GLU A 1 97 ? -5.506 10.707 -6.203 1.00 80.56 97 GLU A C 1
ATOM 800 O O . GLU A 1 97 ? -5.001 10.369 -7.275 1.00 80.56 97 GLU A O 1
ATOM 805 N N . GLU A 1 98 ? -5.294 11.917 -5.677 1.00 82.31 98 GLU A N 1
ATOM 806 C CA . GLU A 1 98 ? -4.439 12.948 -6.285 1.00 82.31 98 GLU A CA 1
ATOM 807 C C . GLU A 1 98 ? -2.967 12.525 -6.349 1.00 82.31 98 GLU A C 1
ATOM 809 O O . GLU A 1 98 ? -2.273 12.846 -7.316 1.00 82.31 98 GLU A O 1
ATOM 814 N N . LEU A 1 99 ? -2.497 11.759 -5.361 1.00 76.12 99 LEU A N 1
ATOM 815 C CA . LEU A 1 99 ? -1.140 11.219 -5.320 1.00 76.12 99 LEU A CA 1
ATOM 816 C C . LEU A 1 99 ? -0.851 10.222 -6.449 1.00 76.12 99 LEU A C 1
ATOM 818 O O . LEU A 1 99 ? 0.323 9.928 -6.670 1.00 76.12 99 LEU A O 1
ATOM 822 N N . ASN A 1 100 ? -1.876 9.727 -7.164 1.00 64.19 100 ASN A N 1
ATOM 823 C CA . ASN A 1 100 ? -1.776 8.797 -8.298 1.00 64.19 100 ASN A CA 1
ATOM 824 C C . ASN A 1 100 ? -0.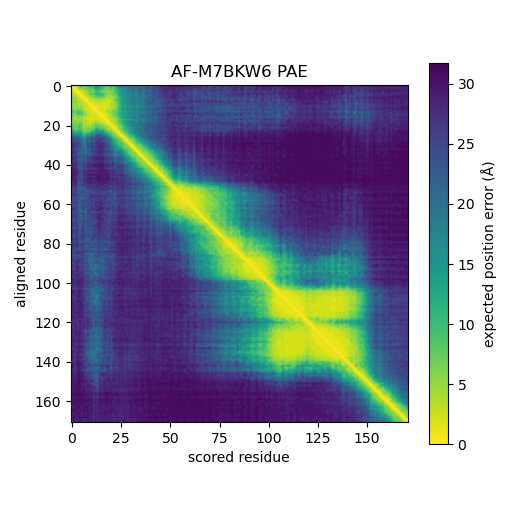655 7.762 -8.109 1.00 64.19 100 ASN A C 1
ATOM 826 O O . ASN A 1 100 ? 0.147 7.498 -9.012 1.00 64.19 100 ASN A O 1
ATOM 830 N N . MET A 1 101 ? -0.565 7.223 -6.891 1.00 65.12 101 MET A N 1
ATOM 831 C CA . MET A 1 101 ? 0.397 6.195 -6.552 1.00 65.12 101 MET A CA 1
ATOM 832 C C . MET A 1 101 ? -0.050 4.940 -7.280 1.00 65.12 101 MET A C 1
ATOM 834 O O . MET A 1 101 ? -0.918 4.203 -6.815 1.00 65.12 101 MET A O 1
ATOM 838 N N . LYS A 1 102 ? 0.527 4.705 -8.457 1.00 63.72 102 LYS A N 1
ATOM 839 C CA . LYS A 1 102 ? 0.482 3.396 -9.093 1.00 63.72 102 LYS A CA 1
ATOM 840 C C . LYS A 1 102 ? 1.297 2.477 -8.198 1.00 63.72 102 LYS A C 1
ATOM 842 O O . LYS A 1 102 ? 2.517 2.426 -8.305 1.00 63.72 102 LYS A O 1
ATOM 847 N N . ILE A 1 103 ? 0.620 1.858 -7.236 1.00 67.56 103 ILE A N 1
ATOM 848 C CA . ILE A 1 103 ? 1.192 0.788 -6.431 1.00 67.56 103 ILE A CA 1
ATOM 849 C C . ILE A 1 103 ? 1.316 -0.382 -7.394 1.00 67.56 103 ILE A C 1
ATOM 851 O O . ILE A 1 103 ? 0.350 -1.094 -7.650 1.00 67.56 103 ILE A O 1
ATOM 855 N N . GLU A 1 104 ? 2.479 -0.476 -8.019 1.00 80.44 104 GLU A N 1
ATOM 856 C CA . GLU A 1 104 ? 2.830 -1.599 -8.869 1.00 80.44 104 GLU A CA 1
ATOM 857 C C . GLU A 1 104 ? 3.312 -2.713 -7.955 1.00 80.44 104 GLU A C 1
ATOM 859 O O . GLU A 1 104 ? 4.094 -2.477 -7.033 1.00 80.44 104 GLU A O 1
ATOM 864 N N . THR A 1 105 ? 2.800 -3.916 -8.176 1.00 84.00 105 THR A N 1
ATOM 865 C CA . THR A 1 105 ? 3.311 -5.088 -7.458 1.00 84.00 105 THR A CA 1
ATOM 866 C C . THR A 1 105 ? 4.713 -5.431 -7.958 1.00 84.00 105 THR A C 1
ATOM 868 O O . THR A 1 105 ? 5.038 -5.160 -9.116 1.00 84.00 105 THR A O 1
ATOM 871 N N . ASP A 1 106 ? 5.529 -6.082 -7.126 1.00 82.06 106 ASP A N 1
ATOM 872 C CA . ASP A 1 106 ? 6.886 -6.503 -7.510 1.00 82.06 106 ASP A CA 1
ATOM 873 C C . ASP A 1 106 ? 6.865 -7.337 -8.807 1.00 82.06 106 ASP A C 1
ATOM 875 O O . ASP A 1 106 ? 7.667 -7.122 -9.717 1.00 82.06 106 ASP A O 1
ATOM 879 N N . PHE A 1 107 ? 5.841 -8.180 -8.986 1.00 85.25 107 PHE A N 1
ATOM 880 C CA . PHE A 1 107 ? 5.615 -8.926 -10.226 1.00 85.25 107 PHE A CA 1
ATOM 881 C C . PHE A 1 107 ? 5.351 -8.031 -11.448 1.00 85.25 107 PHE A C 1
ATOM 883 O O . PHE A 1 107 ? 5.911 -8.256 -12.522 1.00 85.25 107 PHE A O 1
ATOM 890 N N . GLU A 1 108 ? 4.518 -7.000 -11.312 1.00 89.75 108 GLU A N 1
ATOM 891 C CA . GLU A 1 108 ? 4.257 -6.048 -12.399 1.00 89.75 108 GLU A CA 1
ATOM 892 C C . GLU A 1 108 ? 5.516 -5.260 -12.777 1.00 89.75 108 GLU A C 1
ATOM 894 O O . GLU A 1 108 ? 5.750 -5.011 -13.965 1.00 89.75 108 GLU A O 1
ATOM 899 N N . ILE A 1 109 ? 6.348 -4.914 -11.791 1.00 90.56 109 ILE A N 1
ATOM 900 C CA . ILE A 1 109 ? 7.639 -4.256 -12.009 1.00 90.56 109 ILE A CA 1
ATOM 901 C C . ILE A 1 109 ? 8.584 -5.200 -12.764 1.00 90.56 109 ILE A C 1
ATOM 903 O O . ILE A 1 109 ? 9.136 -4.810 -13.797 1.00 90.56 109 ILE A O 1
ATOM 907 N N . MET A 1 110 ? 8.704 -6.463 -12.343 1.00 89.94 110 MET A N 1
ATOM 908 C CA . MET A 1 110 ? 9.515 -7.471 -13.037 1.00 89.94 110 MET A CA 1
ATOM 909 C C . MET A 1 110 ? 9.079 -7.669 -14.494 1.00 89.94 110 MET A C 1
ATOM 911 O O . MET A 1 110 ? 9.913 -7.658 -15.402 1.00 89.94 110 MET A O 1
ATOM 915 N N . VAL A 1 111 ? 7.771 -7.773 -14.757 1.00 91.75 111 VAL A N 1
ATOM 916 C CA . VAL A 1 111 ? 7.234 -7.889 -16.124 1.00 91.75 111 VAL A CA 1
ATOM 917 C C . VAL A 1 111 ? 7.615 -6.674 -16.974 1.00 91.75 111 VAL A C 1
ATOM 919 O O . VAL A 1 111 ? 7.984 -6.819 -18.143 1.00 91.75 111 VAL A O 1
ATOM 922 N N . LYS A 1 112 ? 7.584 -5.463 -16.410 1.00 92.31 112 LYS A N 1
ATOM 923 C CA . LYS A 1 112 ? 8.018 -4.247 -17.116 1.00 92.31 112 LYS A CA 1
ATOM 924 C C . LYS A 1 112 ? 9.511 -4.233 -17.397 1.00 92.3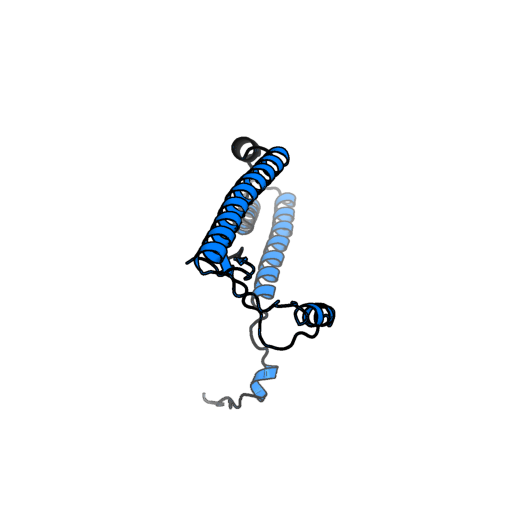1 112 LYS A C 1
ATOM 926 O O . LYS A 1 112 ? 9.891 -3.837 -18.497 1.00 92.31 112 LYS A O 1
ATOM 931 N N . LEU A 1 113 ? 10.341 -4.679 -16.457 1.00 93.56 113 LEU A N 1
ATOM 932 C CA . LEU A 1 113 ? 11.789 -4.791 -16.647 1.00 93.56 113 LEU A CA 1
ATOM 933 C C . LEU A 1 113 ? 12.123 -5.792 -17.761 1.00 93.56 113 LEU A C 1
ATOM 935 O O . LEU A 1 113 ? 12.908 -5.472 -18.654 1.00 93.56 113 LEU A O 1
ATOM 939 N N . ILE A 1 114 ? 11.438 -6.939 -17.798 1.00 93.25 114 ILE A N 1
ATOM 940 C CA . ILE A 1 114 ? 11.558 -7.932 -18.878 1.00 93.25 114 ILE A CA 1
ATOM 941 C C . ILE A 1 114 ? 11.138 -7.327 -20.224 1.00 93.25 114 ILE A C 1
ATOM 943 O O . ILE A 1 114 ? 11.837 -7.469 -21.228 1.00 93.25 114 ILE A O 1
ATOM 947 N N . ASN A 1 115 ? 10.020 -6.600 -20.264 1.00 93.31 115 ASN A N 1
ATOM 948 C CA . ASN A 1 115 ? 9.554 -5.945 -21.486 1.00 93.31 115 ASN A CA 1
ATOM 949 C C . ASN A 1 115 ? 10.511 -4.841 -21.957 1.00 93.31 115 ASN A C 1
ATOM 951 O O . ASN A 1 115 ? 10.768 -4.720 -23.155 1.00 93.31 115 ASN A O 1
ATOM 955 N N . LYS A 1 116 ? 11.084 -4.068 -21.028 1.00 91.62 116 LYS A N 1
ATOM 956 C CA . LYS A 1 116 ? 12.102 -3.051 -21.315 1.00 91.62 116 LYS A CA 1
ATOM 957 C C . LYS A 1 116 ? 13.356 -3.696 -21.901 1.00 91.62 116 LYS A C 1
ATOM 959 O O . LYS A 1 116 ? 13.833 -3.244 -22.942 1.00 91.62 116 LYS A O 1
ATOM 964 N N . PHE A 1 117 ? 13.817 -4.800 -21.314 1.00 90.75 117 PHE A N 1
ATOM 965 C CA . PHE A 1 117 ? 14.947 -5.578 -21.819 1.00 90.75 117 PHE A CA 1
ATOM 966 C C . PHE A 1 117 ? 14.705 -6.114 -23.243 1.00 90.75 117 PHE A C 1
ATOM 968 O O . PHE A 1 117 ? 15.558 -5.983 -24.130 1.00 90.75 117 PHE A O 1
ATOM 975 N N . ASN A 1 118 ? 13.509 -6.656 -23.486 1.00 91.50 118 ASN A N 1
ATOM 976 C CA . ASN A 1 118 ? 13.113 -7.223 -24.777 1.00 91.50 118 ASN A CA 1
ATOM 977 C C . ASN A 1 118 ? 12.801 -6.164 -25.844 1.00 91.50 118 ASN A C 1
A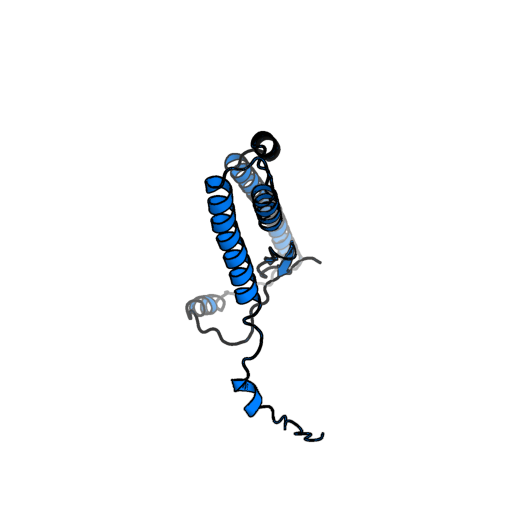TOM 979 O O . ASN A 1 118 ? 12.784 -6.477 -27.036 1.00 91.50 118 ASN A O 1
ATOM 983 N N . SER A 1 119 ? 12.579 -4.908 -25.454 1.00 91.56 119 SER A N 1
ATOM 984 C CA . SER A 1 119 ? 12.286 -3.839 -26.405 1.00 91.56 119 SER A CA 1
ATOM 985 C C . SER A 1 119 ? 13.478 -3.567 -27.331 1.00 91.56 119 SER A C 1
ATOM 987 O O . SER A 1 119 ? 14.639 -3.494 -26.915 1.00 91.56 119 SER A O 1
ATOM 989 N N . SER A 1 120 ? 13.204 -3.412 -28.626 1.00 85.19 120 SER A N 1
ATOM 990 C CA . SER A 1 120 ? 14.228 -3.065 -29.623 1.00 85.19 120 SER A CA 1
ATOM 991 C C . SER A 1 120 ? 14.624 -1.587 -29.578 1.00 85.19 120 SER A C 1
ATOM 993 O O . SER A 1 120 ? 15.612 -1.201 -30.191 1.00 85.19 120 SER A O 1
ATOM 995 N N . THR A 1 121 ? 13.851 -0.764 -28.868 1.00 89.19 121 THR A N 1
ATOM 996 C CA . THR A 1 121 ? 14.062 0.681 -28.722 1.00 89.19 121 THR A CA 1
ATOM 997 C C . THR A 1 121 ? 14.956 1.044 -27.539 1.00 89.19 121 THR A C 1
ATOM 999 O O . THR A 1 121 ? 15.401 2.184 -27.467 1.00 89.19 121 THR A O 1
ATOM 1002 N N . SER A 1 122 ? 15.200 0.115 -26.608 1.00 88.50 122 SER A N 1
ATOM 1003 C CA . SER A 1 122 ? 16.015 0.374 -25.420 1.00 88.50 122 SER A CA 1
ATOM 1004 C C . SER A 1 122 ? 17.505 0.218 -25.714 1.00 88.50 122 SER A C 1
ATOM 1006 O O . SER A 1 122 ? 17.927 -0.689 -26.441 1.00 88.50 122 SER A O 1
ATOM 1008 N N . THR A 1 123 ? 18.303 1.125 -25.156 1.00 92.88 123 THR A N 1
ATOM 1009 C CA . THR A 1 123 ? 19.759 1.131 -25.324 1.00 92.88 123 THR A CA 1
ATOM 1010 C C . THR A 1 123 ? 20.414 -0.015 -24.547 1.00 92.88 123 THR A C 1
ATOM 1012 O O . THR A 1 123 ? 19.824 -0.586 -23.634 1.00 92.88 123 THR A O 1
ATOM 1015 N N . LEU A 1 124 ? 21.653 -0.381 -24.897 1.00 91.50 124 LEU A N 1
ATOM 1016 C CA . LEU A 1 124 ? 22.366 -1.463 -24.205 1.00 91.50 124 LEU A CA 1
ATOM 1017 C C . LEU A 1 124 ? 22.495 -1.194 -22.696 1.00 91.50 124 LEU A C 1
ATOM 1019 O O . LEU A 1 124 ? 22.302 -2.103 -21.898 1.00 91.50 124 LEU A O 1
ATOM 1023 N N . ASP A 1 125 ? 22.767 0.054 -22.321 1.00 92.38 125 ASP A N 1
ATOM 1024 C CA . ASP A 1 125 ? 22.928 0.466 -20.926 1.00 92.38 125 ASP A CA 1
ATOM 1025 C C . ASP A 1 125 ? 21.609 0.363 -20.145 1.00 92.38 125 ASP A C 1
ATOM 1027 O O . ASP A 1 125 ? 21.556 -0.189 -19.051 1.00 92.38 125 ASP A O 1
ATOM 1031 N N . GLU A 1 126 ? 20.497 0.771 -20.759 1.00 91.62 126 GLU A N 1
ATOM 1032 C CA . GLU A 1 126 ? 19.165 0.610 -20.173 1.00 91.62 126 GLU A CA 1
ATOM 1033 C C . GLU A 1 126 ? 18.754 -0.855 -20.001 1.00 91.62 126 GLU A C 1
ATOM 1035 O O . GLU A 1 126 ? 18.032 -1.176 -19.055 1.00 91.62 126 GLU A O 1
ATOM 1040 N N . LYS A 1 127 ? 19.189 -1.738 -20.908 1.00 92.06 127 LYS A N 1
ATOM 1041 C CA . LYS A 1 127 ? 18.964 -3.1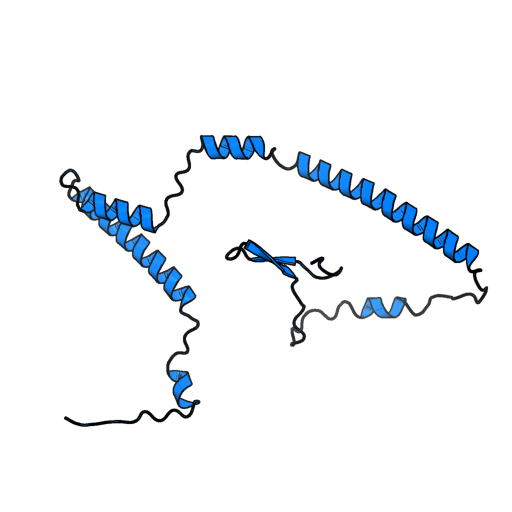85 -20.804 1.00 92.06 127 LYS A CA 1
ATOM 1042 C C . LYS A 1 127 ? 19.782 -3.795 -19.676 1.00 92.06 127 LYS A C 1
ATOM 1044 O O . LYS A 1 127 ? 19.259 -4.616 -18.932 1.00 92.06 127 LYS A O 1
ATOM 1049 N N . VAL A 1 128 ? 21.041 -3.383 -19.542 1.00 93.75 128 VAL A N 1
ATOM 1050 C CA . VAL A 1 128 ? 21.91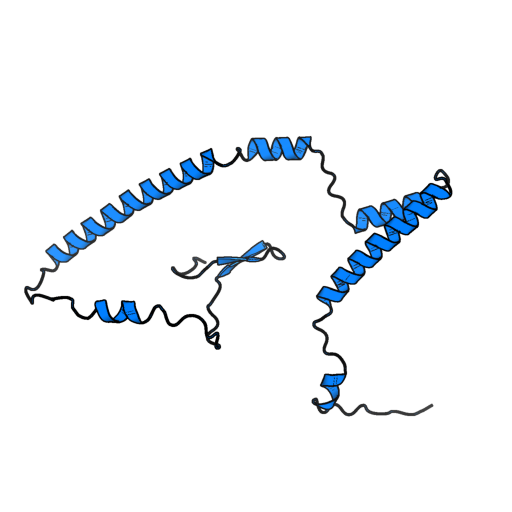8 -3.808 -18.446 1.00 93.75 128 VAL A CA 1
ATOM 1051 C C . VAL A 1 128 ? 21.354 -3.335 -17.105 1.00 93.75 128 VAL A C 1
ATOM 1053 O O . VAL A 1 128 ? 21.210 -4.144 -16.194 1.00 93.75 128 VAL A O 1
ATOM 1056 N N . ALA A 1 129 ? 20.933 -2.072 -17.007 1.00 93.56 129 ALA A N 1
ATOM 1057 C CA . ALA A 1 129 ? 20.262 -1.546 -15.821 1.00 93.56 129 ALA A CA 1
ATOM 1058 C C . ALA A 1 129 ? 18.975 -2.325 -15.497 1.00 93.56 129 ALA A C 1
ATOM 1060 O O . ALA A 1 129 ? 18.780 -2.740 -14.361 1.00 93.56 129 ALA A O 1
ATOM 1061 N N . ALA A 1 130 ? 18.139 -2.610 -16.504 1.00 92.25 130 ALA A N 1
ATOM 1062 C CA . ALA A 1 130 ? 16.916 -3.385 -16.303 1.00 92.25 130 ALA A CA 1
ATOM 1063 C C . ALA A 1 130 ? 17.180 -4.812 -15.792 1.00 92.25 130 ALA A C 1
ATOM 1065 O O . ALA A 1 130 ? 16.370 -5.337 -15.033 1.00 92.25 130 ALA A O 1
ATOM 1066 N N . LEU A 1 131 ? 18.292 -5.438 -16.192 1.00 93.44 131 LEU A N 1
ATOM 1067 C CA . LEU A 1 131 ? 18.691 -6.753 -15.686 1.00 93.44 131 LEU A CA 1
ATOM 1068 C C . LEU A 1 131 ? 19.164 -6.702 -14.231 1.00 93.44 131 LEU A C 1
ATOM 1070 O O . LEU A 1 131 ? 18.790 -7.584 -13.466 1.00 93.44 131 LEU A O 1
ATOM 1074 N N . TYR A 1 132 ? 19.939 -5.686 -13.843 1.00 93.75 132 TYR A N 1
ATOM 1075 C CA . TYR A 1 132 ? 20.352 -5.508 -12.446 1.00 93.75 132 TYR A CA 1
ATOM 1076 C C . TYR A 1 132 ? 19.157 -5.263 -11.524 1.00 93.75 132 TYR A C 1
ATOM 1078 O O . TYR A 1 132 ? 19.063 -5.865 -10.455 1.00 93.75 132 TYR A O 1
ATOM 10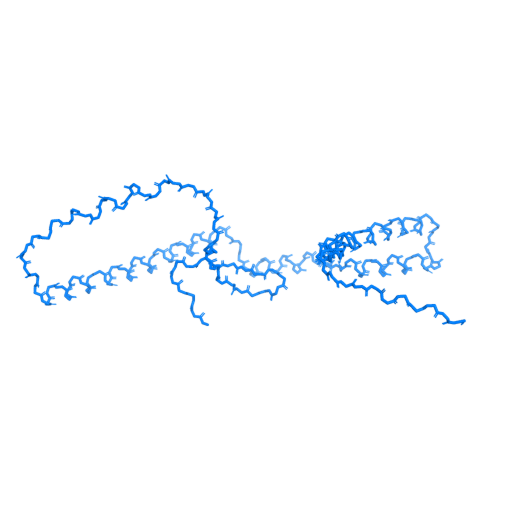86 N N . ASP A 1 133 ? 18.213 -4.429 -11.961 1.00 92.94 133 ASP A N 1
ATOM 1087 C CA . ASP A 1 133 ? 16.978 -4.194 -11.217 1.00 92.94 133 ASP A CA 1
ATOM 1088 C C . ASP A 1 133 ? 16.147 -5.485 -11.122 1.00 92.94 133 ASP A C 1
ATOM 1090 O O . ASP A 1 133 ? 15.620 -5.811 -10.062 1.00 92.94 133 ASP A O 1
ATOM 1094 N N . LEU A 1 134 ? 16.058 -6.265 -12.206 1.00 93.38 134 LEU A N 1
ATOM 1095 C CA . LEU A 1 134 ? 15.316 -7.528 -12.211 1.00 93.38 134 LEU A CA 1
ATOM 1096 C C . LEU A 1 134 ? 15.938 -8.558 -11.262 1.00 93.38 134 LEU A C 1
ATOM 1098 O O . LEU A 1 134 ? 15.212 -9.229 -10.536 1.00 93.38 134 LEU A O 1
ATOM 1102 N N . GLU A 1 135 ? 17.266 -8.669 -11.249 1.00 89.75 135 GLU A N 1
ATOM 1103 C CA . GLU A 1 135 ? 17.989 -9.518 -10.304 1.00 89.75 135 GLU A CA 1
ATOM 1104 C C . GLU A 1 135 ? 17.633 -9.151 -8.855 1.00 89.75 135 GLU A C 1
ATOM 1106 O O . GLU A 1 135 ? 17.335 -10.035 -8.053 1.00 89.75 135 GLU A O 1
ATOM 1111 N N . TYR A 1 136 ? 17.596 -7.856 -8.533 1.00 92.06 136 TYR A N 1
ATOM 1112 C CA . TYR A 1 136 ? 17.216 -7.377 -7.206 1.00 92.06 136 TYR A CA 1
ATOM 1113 C C . TYR A 1 136 ? 15.809 -7.838 -6.795 1.00 92.06 136 TYR A C 1
ATOM 1115 O O . TYR A 1 136 ? 15.650 -8.402 -5.709 1.00 92.06 136 TYR A O 1
ATOM 1123 N N . TYR A 1 137 ? 14.807 -7.662 -7.663 1.00 88.56 137 TYR A N 1
ATOM 1124 C CA . TYR A 1 137 ? 13.430 -8.082 -7.368 1.00 88.56 137 TYR A CA 1
ATOM 1125 C C . TYR A 1 137 ? 13.295 -9.604 -7.245 1.00 88.56 137 TYR A C 1
ATOM 1127 O O . TYR A 1 137 ? 12.627 -10.089 -6.336 1.00 88.56 137 TYR A O 1
ATOM 1135 N N . VAL A 1 138 ? 13.990 -10.373 -8.088 1.00 87.25 138 VAL A N 1
ATOM 1136 C CA . VAL A 1 138 ? 13.996 -11.842 -7.992 1.00 87.25 138 VAL A CA 1
ATOM 1137 C C . VAL A 1 138 ? 14.621 -12.303 -6.674 1.00 87.25 138 VAL A C 1
ATOM 1139 O O . VAL A 1 138 ? 14.079 -13.192 -6.022 1.00 87.25 138 VAL A O 1
ATOM 1142 N N . HIS A 1 139 ? 15.725 -11.691 -6.233 1.00 84.88 139 HIS A N 1
ATOM 1143 C CA . HIS A 1 139 ? 16.319 -12.006 -4.928 1.00 84.88 139 HIS A CA 1
ATOM 1144 C C . HIS A 1 139 ? 15.402 -11.630 -3.764 1.00 84.88 139 HIS A C 1
ATOM 1146 O O . HIS A 1 139 ? 15.340 -12.368 -2.782 1.00 84.88 139 HIS A O 1
ATOM 1152 N N . GLN A 1 140 ? 14.693 -10.502 -3.848 1.00 80.38 140 GLN A N 1
ATOM 1153 C CA . GLN A 1 140 ? 13.724 -10.096 -2.832 1.00 80.38 140 GLN A CA 1
ATOM 1154 C C . GLN A 1 140 ? 12.591 -11.121 -2.710 1.00 80.38 140 GLN A C 1
ATOM 1156 O O . GLN A 1 140 ? 12.338 -11.603 -1.606 1.00 80.38 140 GLN A O 1
ATOM 1161 N N . ASP A 1 141 ? 11.985 -11.518 -3.830 1.00 73.56 141 ASP A N 1
ATOM 1162 C CA . ASP A 1 141 ? 10.899 -12.500 -3.857 1.00 73.56 141 ASP A CA 1
ATOM 1163 C C . ASP A 1 141 ? 11.360 -13.880 -3.382 1.00 73.56 141 ASP A C 1
ATOM 1165 O O . ASP A 1 141 ? 10.658 -14.536 -2.610 1.00 73.56 141 ASP A O 1
ATOM 1169 N N . LEU A 1 142 ? 12.568 -14.306 -3.765 1.00 68.44 142 LEU A N 1
ATOM 1170 C CA . LEU A 1 142 ? 13.166 -15.549 -3.273 1.00 68.44 142 LEU A CA 1
ATOM 1171 C C . LEU A 1 142 ? 13.458 -15.486 -1.773 1.00 68.44 142 LEU A C 1
ATOM 1173 O O . LEU A 1 142 ? 13.239 -16.467 -1.074 1.00 68.44 142 LEU A O 1
ATOM 1177 N N . ASN A 1 143 ? 13.913 -14.350 -1.247 1.00 65.56 143 ASN A N 1
ATOM 1178 C CA . ASN A 1 143 ? 14.150 -14.188 0.187 1.00 65.56 143 ASN A CA 1
ATOM 1179 C C . ASN A 1 143 ? 12.842 -14.158 0.986 1.00 65.56 143 ASN A C 1
ATOM 1181 O O . ASN A 1 143 ? 12.770 -14.760 2.057 1.00 65.56 143 ASN A O 1
ATOM 1185 N N . SER A 1 144 ? 11.800 -13.509 0.468 1.00 64.69 144 SER A N 1
ATOM 1186 C CA . SER A 1 144 ? 10.457 -13.549 1.048 1.00 64.69 144 SER A CA 1
ATOM 1187 C C . SER A 1 144 ? 9.864 -14.959 1.011 1.00 64.69 144 SER A C 1
ATOM 1189 O O . SER A 1 144 ? 9.267 -15.389 1.995 1.00 64.69 144 SER A O 1
ATOM 1191 N N . LEU A 1 145 ? 10.072 -15.706 -0.077 1.00 61.97 145 LEU A N 1
ATOM 1192 C CA . LEU A 1 145 ? 9.662 -17.106 -0.188 1.00 61.97 145 LEU A CA 1
ATOM 1193 C C . LEU A 1 145 ? 10.454 -18.010 0.772 1.00 61.97 145 LEU A C 1
ATOM 1195 O O . LEU A 1 145 ? 9.846 -18.787 1.500 1.00 61.97 145 LEU A O 1
ATOM 1199 N N . ASN A 1 146 ? 11.776 -17.838 0.863 1.00 57.25 146 ASN A N 1
ATOM 1200 C CA . ASN A 1 146 ? 12.654 -18.592 1.766 1.00 57.25 146 ASN A CA 1
ATOM 1201 C C . ASN A 1 146 ? 12.322 -18.354 3.250 1.00 57.25 146 ASN A C 1
ATOM 1203 O O . ASN A 1 146 ? 12.397 -19.277 4.058 1.00 57.25 146 ASN A O 1
ATOM 1207 N N . LEU A 1 147 ? 11.928 -17.132 3.631 1.00 55.28 147 LEU A N 1
ATOM 1208 C CA . LEU A 1 147 ? 11.439 -16.838 4.985 1.00 55.28 147 LEU A CA 1
ATOM 1209 C C . LEU A 1 147 ? 10.123 -17.576 5.288 1.00 55.28 147 LEU A C 1
ATOM 1211 O O . LEU A 1 147 ? 9.937 -18.047 6.411 1.00 55.28 147 LEU A O 1
ATOM 1215 N N . ASN A 1 148 ? 9.261 -17.744 4.282 1.00 54.97 148 ASN A N 1
ATOM 1216 C CA . ASN A 1 148 ? 8.003 -18.488 4.386 1.00 54.97 148 ASN A CA 1
ATOM 1217 C C . ASN A 1 148 ? 8.185 -20.020 4.286 1.00 54.97 148 ASN A C 1
ATOM 1219 O O . ASN A 1 148 ? 7.296 -20.758 4.698 1.00 54.97 148 ASN A O 1
ATOM 1223 N N . GLU A 1 149 ? 9.321 -20.504 3.772 1.00 52.16 149 GLU A N 1
ATOM 1224 C CA . GLU A 1 149 ? 9.675 -21.932 3.670 1.00 52.16 149 GLU A CA 1
ATOM 1225 C C . GLU A 1 149 ? 10.482 -22.471 4.866 1.00 52.16 149 GLU A C 1
ATOM 1227 O O . GLU A 1 149 ? 10.738 -23.673 4.945 1.00 52.16 149 GLU A O 1
ATOM 1232 N N . SER A 1 150 ? 10.833 -21.639 5.854 1.00 46.09 150 SER A N 1
ATOM 1233 C CA . SER A 1 150 ? 11.566 -22.081 7.059 1.00 46.09 150 SER A CA 1
ATOM 1234 C C . SER A 1 150 ? 10.774 -22.998 8.019 1.00 46.09 150 SER A C 1
ATOM 1236 O O . SER A 1 150 ? 11.267 -23.344 9.092 1.00 46.09 150 SER A O 1
ATOM 1238 N N . GLU A 1 151 ? 9.578 -23.451 7.624 1.00 50.62 151 GLU A N 1
ATOM 1239 C CA . GLU A 1 151 ? 8.764 -24.462 8.318 1.00 50.62 151 GLU A CA 1
ATOM 1240 C C . GLU A 1 151 ? 8.851 -25.878 7.712 1.00 50.62 151 GLU A C 1
ATOM 1242 O O . GLU A 1 151 ? 8.095 -26.765 8.112 1.00 50.62 151 GLU A O 1
ATOM 1247 N N . TYR A 1 152 ? 9.785 -26.151 6.793 1.00 43.16 152 TYR A N 1
ATOM 1248 C CA . TYR A 1 152 ? 10.066 -27.533 6.394 1.00 43.16 152 TYR A CA 1
ATOM 1249 C C . TYR A 1 152 ? 11.161 -28.149 7.277 1.00 43.16 152 TYR A C 1
ATOM 1251 O O . TYR A 1 152 ? 12.250 -27.582 7.390 1.00 43.16 152 TYR A O 1
ATOM 1259 N N . PRO A 1 153 ? 10.909 -29.311 7.916 1.00 45.16 153 PRO A N 1
ATOM 1260 C CA . PRO A 1 153 ? 11.917 -29.980 8.720 1.00 45.16 153 PRO A CA 1
ATOM 1261 C C . PRO A 1 153 ? 13.081 -30.396 7.818 1.00 45.16 153 PRO A C 1
ATOM 1263 O O . PRO A 1 153 ? 12.932 -31.244 6.940 1.00 45.16 153 PRO A O 1
ATOM 1266 N N . THR A 1 154 ? 14.248 -29.803 8.057 1.00 46.47 154 THR A N 1
ATOM 1267 C CA . THR A 1 154 ? 15.524 -30.277 7.527 1.00 46.47 154 THR A CA 1
ATOM 1268 C C . THR A 1 154 ? 15.728 -31.744 7.904 1.00 46.47 154 THR A C 1
ATOM 1270 O O . THR A 1 154 ? 15.366 -32.183 9.001 1.00 46.47 154 THR A O 1
ATOM 1273 N N . GLU A 1 155 ? 16.315 -32.505 6.978 1.00 46.00 155 GLU A N 1
ATOM 1274 C CA . GLU A 1 155 ? 16.461 -33.965 7.042 1.00 46.00 155 GLU A CA 1
ATOM 1275 C C . GLU A 1 155 ? 17.201 -34.491 8.286 1.00 46.00 155 GLU A C 1
ATOM 1277 O O . GLU A 1 155 ? 17.120 -35.683 8.577 1.00 46.00 155 GLU A O 1
ATOM 1282 N N . GLU A 1 156 ? 17.822 -33.628 9.093 1.00 45.69 156 GLU A N 1
ATOM 1283 C CA . GLU A 1 156 ? 18.394 -33.996 10.395 1.00 45.69 156 GLU A CA 1
ATOM 1284 C C . GLU A 1 156 ? 17.348 -34.481 11.416 1.00 45.69 156 GLU A C 1
ATOM 1286 O O . GLU A 1 156 ? 17.695 -35.183 12.362 1.00 45.69 156 GLU A O 1
ATOM 1291 N N . ASN A 1 157 ? 16.055 -34.194 11.219 1.00 41.06 157 ASN A N 1
ATOM 1292 C CA . ASN A 1 157 ? 14.988 -34.728 12.078 1.00 41.06 157 ASN A CA 1
ATOM 1293 C C . ASN A 1 157 ? 14.392 -36.062 11.587 1.00 41.06 157 ASN A C 1
ATOM 1295 O O . ASN A 1 157 ? 13.536 -36.638 12.263 1.00 41.06 157 ASN A O 1
ATOM 1299 N N . SER A 1 158 ? 14.829 -36.577 10.432 1.00 41.12 158 SER A N 1
ATOM 1300 C CA . SER A 1 158 ? 14.305 -37.831 9.870 1.00 41.12 158 SER A CA 1
ATOM 1301 C C . SER A 1 158 ? 14.898 -39.090 10.523 1.00 41.12 158 SER A C 1
ATOM 1303 O O . SER A 1 158 ? 14.224 -40.120 10.575 1.00 41.12 158 SER A O 1
ATOM 1305 N N . GLU A 1 159 ? 16.090 -39.007 11.130 1.00 41.06 159 GLU A N 1
ATOM 1306 C CA . GLU A 1 159 ? 16.701 -40.139 11.850 1.00 41.06 159 GLU A CA 1
ATOM 1307 C C . GLU A 1 159 ? 15.976 -40.485 13.161 1.00 41.06 159 GLU A C 1
ATOM 1309 O O . GLU A 1 159 ? 16.000 -41.633 13.606 1.00 41.06 159 GLU A O 1
ATOM 1314 N N . LEU A 1 160 ? 15.255 -39.533 13.761 1.00 46.19 160 LEU A N 1
ATOM 1315 C CA . LEU A 1 160 ? 14.448 -39.772 14.965 1.00 46.19 160 LEU A CA 1
ATOM 1316 C C . LEU A 1 160 ? 13.043 -40.311 14.662 1.00 46.19 160 LEU A C 1
ATOM 1318 O O . LEU A 1 160 ? 12.360 -40.789 15.568 1.00 46.19 160 LEU A O 1
ATOM 1322 N N . ALA A 1 161 ? 12.617 -40.276 13.399 1.00 46.09 161 ALA A N 1
ATOM 1323 C CA . ALA A 1 161 ? 11.272 -40.650 12.983 1.00 46.09 161 ALA A CA 1
ATOM 1324 C C . ALA A 1 161 ? 11.208 -42.003 12.262 1.00 46.09 161 ALA A C 1
ATOM 1326 O O . ALA A 1 161 ? 10.321 -42.193 11.448 1.00 46.09 161 ALA A O 1
ATOM 1327 N N . GLY A 1 162 ? 12.101 -42.961 12.535 1.00 43.97 162 GLY A N 1
ATOM 1328 C CA . GLY A 1 162 ? 11.869 -44.391 12.255 1.00 43.97 162 GLY A CA 1
ATOM 1329 C C . GLY A 1 162 ? 11.459 -44.791 10.824 1.00 43.97 162 GLY A C 1
ATOM 1330 O O . GLY A 1 162 ? 10.943 -45.893 10.632 1.00 43.97 162 GLY A O 1
ATOM 1331 N N . TYR A 1 163 ? 11.676 -43.947 9.816 1.00 42.94 163 TYR A N 1
ATOM 1332 C CA . TYR A 1 163 ? 11.375 -44.267 8.426 1.00 42.94 163 TYR A CA 1
ATOM 1333 C C . TYR A 1 163 ? 12.613 -44.890 7.790 1.00 42.94 163 TYR A C 1
ATOM 1335 O O . TYR A 1 163 ? 13.555 -44.200 7.423 1.00 42.94 163 TYR A O 1
ATOM 1343 N N . SER A 1 164 ? 12.610 -46.220 7.663 1.00 39.28 164 SER A N 1
ATOM 1344 C CA . SER A 1 164 ? 13.563 -46.938 6.809 1.00 39.28 164 SER A CA 1
ATOM 1345 C C . SER A 1 164 ? 13.298 -46.608 5.337 1.00 39.28 164 SER A C 1
ATOM 1347 O O . SER A 1 164 ? 12.219 -46.948 4.838 1.00 39.28 164 SER A O 1
ATOM 1349 N N . PRO A 1 165 ? 14.266 -46.041 4.597 1.00 42.56 165 PRO A N 1
ATOM 1350 C CA . PRO A 1 165 ? 14.176 -45.963 3.150 1.00 42.56 165 PRO A CA 1
ATOM 1351 C C . PRO A 1 165 ? 14.316 -47.376 2.577 1.00 42.56 165 PRO A C 1
ATOM 1353 O O . PRO A 1 165 ? 15.345 -48.037 2.740 1.00 42.56 165 PRO A O 1
ATOM 1356 N N . ARG A 1 166 ? 13.273 -47.874 1.904 1.00 40.97 166 ARG A N 1
ATOM 1357 C CA . ARG A 1 166 ? 13.407 -49.064 1.059 1.00 40.97 166 ARG A CA 1
ATOM 1358 C C . ARG A 1 166 ? 14.351 -48.720 -0.090 1.00 40.97 166 ARG A C 1
ATOM 1360 O O . ARG A 1 166 ? 13.936 -48.108 -1.069 1.00 40.97 166 ARG A O 1
ATOM 1367 N N . HIS A 1 167 ? 15.600 -49.163 0.009 1.00 46.09 167 HIS A N 1
ATOM 1368 C CA . HIS A 1 167 ? 16.424 -49.385 -1.170 1.00 46.09 167 HIS A CA 1
ATOM 1369 C C . HIS A 1 167 ? 15.713 -50.402 -2.069 1.00 46.09 167 HIS A C 1
ATOM 1371 O O . HIS A 1 167 ? 15.488 -51.544 -1.673 1.00 46.09 167 HIS A O 1
ATOM 1377 N N . SER A 1 168 ? 15.380 -49.982 -3.285 1.00 35.94 168 SER A N 1
ATOM 1378 C CA . SER A 1 168 ? 15.092 -50.879 -4.398 1.00 35.94 168 SER A CA 1
ATOM 1379 C C . SER A 1 168 ? 16.096 -50.570 -5.498 1.00 35.94 168 SER A C 1
ATOM 1381 O O . SER A 1 168 ? 15.906 -49.658 -6.295 1.00 35.94 168 SER A O 1
ATOM 1383 N N . LEU A 1 169 ? 17.195 -51.321 -5.471 1.00 44.03 169 LEU A N 1
ATOM 1384 C CA . LEU A 1 169 ? 18.007 -51.630 -6.644 1.00 44.03 169 LEU A CA 1
ATOM 1385 C C . LEU A 1 169 ? 17.172 -52.441 -7.648 1.00 44.03 169 LEU A C 1
ATOM 1387 O O . LEU A 1 169 ? 16.405 -53.298 -7.209 1.00 44.03 169 LEU A O 1
ATOM 1391 N N . ALA A 1 170 ? 17.418 -52.189 -8.939 1.00 41.28 170 ALA A N 1
ATOM 1392 C CA . ALA A 1 170 ? 17.087 -52.946 -10.166 1.00 41.28 170 ALA A CA 1
ATOM 1393 C C . ALA A 1 170 ? 16.317 -52.049 -11.147 1.00 41.28 170 ALA A C 1
ATOM 1395 O O . ALA A 1 170 ? 15.340 -51.424 -10.748 1.00 41.28 170 ALA A O 1
ATOM 1396 N N . GLU A 1 171 ? 16.660 -51.922 -12.423 1.00 38.25 171 GLU A N 1
ATOM 1397 C CA . GLU A 1 171 ? 17.728 -52.453 -13.287 1.00 38.25 171 GLU A CA 1
ATOM 1398 C C . GLU A 1 171 ? 17.882 -51.437 -14.434 1.00 38.25 171 GLU A C 1
ATOM 1400 O O . GLU A 1 171 ? 16.850 -50.818 -14.795 1.00 38.25 171 GLU A O 1
#

Secondary structure (DSSP, 8-state):
-PPPTTPEEEE-TTT--EEEEPPPSS-----TTTHHHHTTSS-----S----HHHHHHHHHHHHHHHHHHHHHHHHHHHHHHHHHS--HHHHHHHHHHTT-----HHHHHHHHHHHHH-TTS-HHHHHHHHHHHHHHHHHHHHHHHHHSTTS--GGGSGGGT---------

Foldseek 3Di:
DDDDPPFDWDQDPVVRDIDTDDPDPDDDDDDPPPPVVVVVVPPPPPPPPDDDPVNVVVVVVVVVVVCVVCCVVVVVVVVVVVPVVDDDPVVVVVVVVVVVPPPQDLVNLLVVLVVLLVDPPHDPVSNVVSVVVNVVSVVVVVVVVVVVVPPDDDCVCVVVVPDDDDDDDDD

Solvent-accessible surface area (backbone atoms only — not comparable to full-atom values): 10952 Å² total; per-residue (Å²): 133,85,80,65,90,90,54,53,72,45,74,40,87,89,78,71,46,78,43,72,54,73,83,75,94,69,88,78,94,76,77,97,69,66,71,74,67,64,76,73,70,82,74,71,83,73,70,89,70,81,75,50,75,64,57,53,51,51,52,50,50,55,50,56,51,49,52,51,55,50,51,56,49,53,53,48,53,52,51,52,55,50,56,75,75,45,81,57,67,69,57,54,50,50,54,52,60,72,60,65,69,78,82,68,50,73,67,58,50,42,54,48,30,52,50,49,48,70,37,87,84,52,51,73,67,59,30,52,51,29,50,55,54,38,52,52,52,52,52,50,53,50,51,58,48,50,66,71,51,71,81,62,82,60,71,84,61,48,79,81,59,79,69,79,81,82,83,76,87,85,133